Protein AF-X1TLS2-F1 (afdb_monomer)

Secondary structure (DSSP, 8-state):
-PEEEEETTEEEEEEEEEEE---STT--S-EEEEEEEEEEEETTEEEEEEEEESS---HHHHHHHHHHHHHHHHHHHHHHHHHHHHHHHHHHHHHHHHHHHHHHHHHTT-

Foldseek 3Di:
DWDWAAAPNAIKTFPDWDWDQDPDPPDDAIWIWTKIAGPDDDLNHGIDIFTDHDDDDDPVRVRVVCRVRSNVVVVVVNVVSVVVVVVVVVVVVVVVVVVVVVVVVVVVVD

Structure (mmCIF, N/CA/C/O backbone):
data_AF-X1TLS2-F1
#
_entry.id   AF-X1TLS2-F1
#
loop_
_atom_site.group_PDB
_atom_site.id
_atom_site.type_symbol
_atom_site.label_atom_id
_atom_site.label_alt_id
_atom_site.label_comp_id
_atom_site.label_asym_id
_atom_site.label_entity_id
_atom_site.label_seq_id
_atom_site.pdbx_PDB_ins_code
_atom_site.Cartn_x
_atom_site.Cartn_y
_atom_site.Cartn_z
_atom_site.occupancy
_atom_site.B_iso_or_equiv
_atom_site.auth_seq_id
_atom_site.auth_comp_id
_atom_site.auth_asym_id
_atom_site.auth_atom_id
_atom_site.pdbx_PDB_model_num
ATOM 1 N N . MET A 1 1 ? -12.310 -14.528 14.621 1.00 54.22 1 MET A N 1
ATOM 2 C CA . MET A 1 1 ? -13.071 -14.041 13.450 1.00 54.22 1 MET A CA 1
ATOM 3 C C . MET A 1 1 ? -12.402 -12.764 12.980 1.00 54.22 1 MET A C 1
ATOM 5 O O . MET A 1 1 ? -12.252 -11.868 13.800 1.00 54.22 1 MET A O 1
ATOM 9 N N . ALA A 1 2 ? -11.920 -12.714 11.737 1.00 75.88 2 ALA A N 1
ATOM 10 C CA . ALA A 1 2 ? -11.327 -11.496 11.182 1.00 75.88 2 ALA A CA 1
ATOM 11 C C . ALA A 1 2 ? -12.438 -10.481 10.879 1.00 75.88 2 ALA A C 1
ATOM 13 O O . ALA A 1 2 ? -13.496 -10.862 10.378 1.00 75.88 2 ALA A O 1
ATOM 14 N N . THR A 1 3 ? -12.218 -9.209 11.207 1.00 90.69 3 THR A N 1
ATOM 15 C CA . THR A 1 3 ? -13.190 -8.148 10.918 1.00 90.69 3 THR A CA 1
ATOM 16 C C . THR A 1 3 ? -13.010 -7.682 9.481 1.00 90.69 3 THR A C 1
ATOM 18 O O . THR A 1 3 ? -11.907 -7.305 9.088 1.00 90.69 3 THR A O 1
ATOM 21 N N . GLU A 1 4 ? -14.085 -7.708 8.700 1.00 93.88 4 GLU A N 1
ATOM 22 C CA . GLU A 1 4 ? -14.066 -7.330 7.286 1.00 93.88 4 GLU A CA 1
ATOM 23 C C . GLU A 1 4 ? -14.439 -5.856 7.099 1.00 93.88 4 GLU A C 1
ATOM 25 O O . GLU A 1 4 ? -15.309 -5.318 7.786 1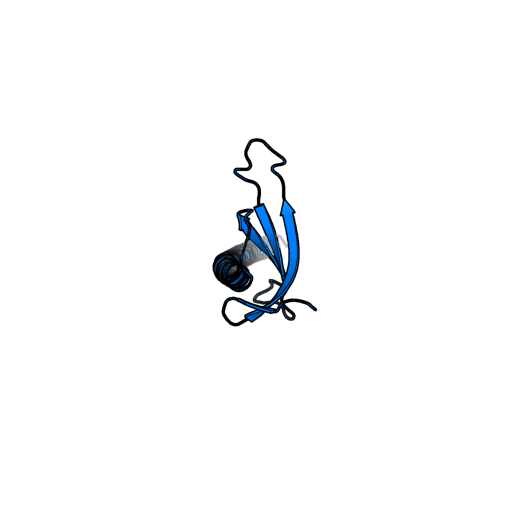.00 93.88 4 GLU A O 1
ATOM 30 N N . VAL A 1 5 ? -13.782 -5.207 6.145 1.00 93.88 5 VAL A N 1
ATOM 31 C CA . VAL A 1 5 ? -13.973 -3.803 5.775 1.00 93.88 5 VAL A CA 1
ATOM 32 C C . VAL A 1 5 ? -13.873 -3.675 4.255 1.00 93.88 5 VAL A C 1
ATOM 34 O O . VAL A 1 5 ? -13.109 -4.3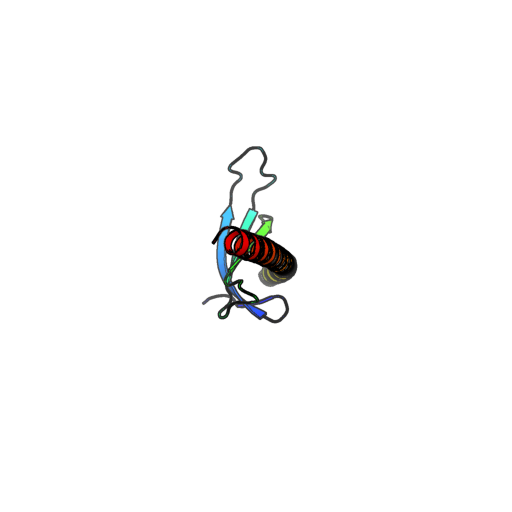86 3.609 1.00 93.88 5 VAL A O 1
ATOM 37 N N . LYS A 1 6 ? -14.666 -2.779 3.659 1.00 95.38 6 LYS A N 1
ATOM 38 C CA . LYS A 1 6 ? -14.551 -2.447 2.233 1.00 95.38 6 LYS A CA 1
ATOM 39 C C . LYS A 1 6 ? -13.649 -1.231 2.058 1.00 95.38 6 LYS A C 1
ATOM 41 O O . LYS A 1 6 ? -13.966 -0.179 2.607 1.00 95.38 6 LYS A O 1
ATOM 46 N N . ILE A 1 7 ? -12.580 -1.378 1.281 1.00 95.00 7 ILE A N 1
ATOM 47 C CA . ILE A 1 7 ? -11.626 -0.320 0.930 1.00 95.00 7 ILE A CA 1
ATOM 48 C C . ILE A 1 7 ? -11.672 -0.125 -0.584 1.00 95.00 7 ILE A C 1
ATOM 50 O O . ILE A 1 7 ? -11.372 -1.060 -1.320 1.00 95.00 7 ILE A O 1
ATOM 54 N N . LEU A 1 8 ? -12.096 1.052 -1.056 1.00 93.44 8 LEU A N 1
ATOM 55 C CA . LEU A 1 8 ? -12.282 1.350 -2.490 1.00 93.44 8 LEU A CA 1
ATOM 56 C C . LEU A 1 8 ? -13.114 0.282 -3.233 1.00 93.44 8 LEU A C 1
ATOM 58 O O . LEU A 1 8 ? -12.872 -0.032 -4.389 1.00 93.44 8 LEU A O 1
ATOM 62 N N . GLY A 1 9 ? -14.097 -0.313 -2.552 1.00 92.44 9 GLY A N 1
ATOM 63 C CA . GLY A 1 9 ? -14.930 -1.388 -3.105 1.00 92.44 9 GLY A CA 1
ATOM 64 C C . GLY A 1 9 ? -14.335 -2.798 -2.987 1.00 92.44 9 GLY A C 1
ATOM 65 O O . GLY A 1 9 ? -15.087 -3.766 -3.097 1.00 92.44 9 GLY A O 1
ATOM 66 N N . HIS A 1 10 ? -13.049 -2.932 -2.658 1.00 93.94 10 HIS A N 1
ATOM 67 C CA . HIS A 1 10 ? -12.387 -4.214 -2.428 1.00 93.94 10 HIS A CA 1
ATOM 68 C C . HIS A 1 10 ? -12.605 -4.707 -0.999 1.00 93.94 10 HIS A C 1
ATOM 70 O O . HIS A 1 10 ? -12.589 -3.939 -0.033 1.00 93.94 10 HIS A O 1
ATOM 76 N N . LYS A 1 11 ? -12.817 -6.015 -0.858 1.00 95.19 11 LYS A N 1
ATOM 77 C CA . LYS A 1 11 ? -13.001 -6.662 0.438 1.00 95.19 11 LYS A CA 1
ATOM 78 C C . LYS A 1 11 ? -11.641 -6.872 1.106 1.00 95.19 11 LYS A C 1
ATOM 80 O O . LYS A 1 11 ? -10.838 -7.656 0.615 1.00 95.19 11 LYS A O 1
ATOM 85 N N . ALA A 1 12 ? -11.417 -6.205 2.233 1.00 96.31 12 ALA A N 1
ATOM 86 C CA . ALA A 1 12 ? -10.222 -6.349 3.053 1.00 96.31 12 ALA A CA 1
ATOM 87 C C . ALA A 1 12 ? -10.566 -6.920 4.432 1.00 96.31 12 ALA A C 1
ATOM 89 O O . ALA A 1 12 ? -11.666 -6.727 4.961 1.00 96.31 12 ALA A O 1
ATOM 90 N N . LYS A 1 13 ? -9.600 -7.599 5.040 1.00 97.06 13 LYS A N 1
ATOM 91 C CA . LYS A 1 13 ? -9.656 -8.100 6.411 1.00 97.06 13 LYS A CA 1
ATOM 92 C C . LYS A 1 13 ? -8.687 -7.306 7.269 1.00 97.06 13 LYS A C 1
ATOM 94 O O . LYS A 1 13 ? -7.544 -7.087 6.879 1.00 97.06 13 LYS A O 1
ATOM 99 N N . ILE A 1 14 ? -9.141 -6.911 8.454 1.00 96.69 14 ILE A N 1
ATOM 100 C CA . ILE A 1 14 ? -8.248 -6.447 9.512 1.00 96.69 14 ILE A CA 1
ATOM 101 C C . ILE A 1 14 ? -7.553 -7.683 10.074 1.00 96.69 14 ILE A C 1
ATOM 103 O O . ILE A 1 14 ? -8.171 -8.483 10.779 1.00 96.69 14 ILE A O 1
ATOM 107 N N . GLU A 1 15 ? -6.283 -7.845 9.727 1.00 95.00 15 GLU A N 1
ATOM 108 C CA . GLU A 1 15 ? -5.477 -8.998 10.122 1.00 95.00 15 GLU A CA 1
ATOM 109 C C . GLU A 1 15 ? -4.894 -8.805 11.521 1.00 95.00 15 GLU A C 1
ATOM 111 O O . GLU A 1 15 ? -4.931 -9.704 12.363 1.00 95.00 15 GLU A O 1
ATOM 116 N N . ARG A 1 16 ? -4.387 -7.600 11.795 1.00 94.31 16 ARG A N 1
ATOM 117 C CA . ARG A 1 16 ? -3.741 -7.273 13.063 1.00 94.31 16 ARG A CA 1
ATOM 118 C C . ARG A 1 16 ? -3.918 -5.804 13.406 1.00 94.31 16 ARG A C 1
ATOM 120 O O . ARG A 1 16 ? -3.834 -4.938 12.543 1.00 94.31 16 ARG A O 1
ATOM 127 N N . VAL A 1 17 ? -4.088 -5.530 14.696 1.00 94.38 17 VAL A N 1
ATOM 128 C CA . VAL A 1 17 ? -3.982 -4.187 15.272 1.00 94.38 17 VAL A CA 1
ATOM 129 C C . VAL A 1 17 ? -2.901 -4.224 16.342 1.00 94.38 17 VAL A C 1
ATOM 131 O O . VAL A 1 17 ? -2.915 -5.103 17.203 1.00 94.38 17 VAL A O 1
ATOM 134 N N . SER A 1 18 ? -1.951 -3.298 16.293 1.00 93.31 18 SER A N 1
ATOM 135 C CA . SER A 1 18 ? -0.895 -3.183 17.301 1.00 93.31 18 SER A CA 1
ATOM 136 C C . SER A 1 18 ? -0.585 -1.731 17.615 1.00 93.31 18 SER A C 1
ATOM 138 O O . SER A 1 18 ? -0.524 -0.906 16.710 1.00 93.31 18 SER A O 1
ATOM 140 N N . GLY A 1 19 ? -0.342 -1.429 18.888 1.00 91.12 19 GLY A N 1
ATOM 141 C CA . GLY A 1 19 ? 0.240 -0.150 19.278 1.00 91.12 19 GLY A CA 1
ATOM 142 C C . GLY A 1 19 ? 1.720 -0.099 18.911 1.00 91.12 19 GLY A C 1
ATOM 143 O O . GLY A 1 19 ? 2.446 -1.073 19.105 1.00 91.12 19 GLY A O 1
ATOM 144 N N . GLN A 1 20 ? 2.157 1.041 18.397 1.00 85.38 20 GLN A N 1
ATOM 145 C CA . GLN A 1 20 ? 3.551 1.373 18.172 1.00 85.38 20 GLN A CA 1
ATOM 146 C C . GLN A 1 20 ? 3.884 2.591 19.030 1.00 85.38 20 GLN A C 1
ATOM 148 O O . GLN A 1 20 ? 3.350 3.686 18.830 1.00 85.38 20 GLN A O 1
ATOM 153 N N . THR A 1 21 ? 4.745 2.374 20.021 1.00 79.38 21 THR A N 1
ATOM 154 C CA . THR A 1 21 ? 5.292 3.446 20.848 1.00 79.38 21 THR A CA 1
ATOM 155 C C . THR A 1 21 ? 6.369 4.198 20.079 1.00 79.38 21 THR A C 1
ATOM 157 O O . THR A 1 21 ? 6.990 3.681 19.146 1.00 79.38 21 THR A O 1
ATOM 160 N N . LYS A 1 22 ? 6.589 5.449 20.475 1.00 70.81 22 LYS A N 1
ATOM 161 C CA . LYS A 1 22 ? 7.619 6.307 19.898 1.00 70.81 22 LYS A CA 1
ATOM 162 C C . LYS A 1 22 ? 9.002 5.704 20.177 1.00 70.81 22 LYS A C 1
ATOM 164 O O . LYS A 1 22 ? 9.457 5.719 21.315 1.00 70.81 22 LYS A O 1
ATOM 169 N N . GLN A 1 23 ? 9.650 5.153 19.149 1.00 64.19 23 GLN A N 1
ATOM 170 C CA . GLN A 1 23 ? 10.991 4.569 19.281 1.00 64.19 23 GLN A CA 1
ATOM 171 C C . GLN A 1 23 ? 12.106 5.610 19.114 1.00 64.19 23 GLN A C 1
ATOM 173 O O . GLN A 1 23 ? 13.188 5.423 19.660 1.00 64.19 23 GLN A O 1
ATOM 178 N N . GLU A 1 24 ? 11.848 6.723 18.414 1.00 62.53 24 GLU A N 1
ATOM 179 C CA . GLU A 1 24 ? 12.884 7.706 18.072 1.00 62.53 24 GLU A CA 1
ATOM 180 C C . GLU A 1 24 ? 12.389 9.166 18.181 1.00 62.53 24 GLU A C 1
ATOM 182 O O . GLU A 1 24 ? 11.195 9.438 17.998 1.00 62.53 24 GLU A O 1
ATOM 187 N N . PRO A 1 25 ? 13.283 10.142 18.450 1.00 64.81 25 PRO A N 1
ATOM 188 C CA . PRO A 1 25 ? 12.918 11.545 18.690 1.00 64.81 25 PRO A CA 1
ATOM 189 C C . PRO A 1 25 ? 12.150 12.226 17.545 1.00 64.81 25 PRO A C 1
ATOM 191 O O . PRO A 1 25 ? 11.328 13.107 17.804 1.00 64.81 25 PRO A O 1
ATOM 194 N N . TRP A 1 26 ? 12.390 11.815 16.295 1.00 66.62 26 TRP A N 1
ATOM 195 C CA . TRP A 1 26 ? 11.767 12.377 15.086 1.00 66.62 26 TRP A CA 1
ATOM 196 C C . TRP A 1 26 ? 10.387 11.792 14.753 1.00 66.62 26 TRP A C 1
ATOM 198 O O . TRP A 1 26 ? 9.690 12.326 13.888 1.00 66.62 26 TRP A O 1
ATOM 208 N N . TRP A 1 27 ? 9.954 10.733 15.444 1.00 58.38 27 TRP A N 1
ATOM 209 C CA . TRP A 1 27 ? 8.601 10.191 15.306 1.00 58.38 27 TRP A CA 1
ATOM 210 C C . TRP A 1 27 ? 7.613 11.039 16.102 1.00 58.38 27 TRP A C 1
ATOM 212 O O . TRP A 1 27 ? 7.838 11.344 17.272 1.00 58.38 27 TRP A O 1
ATOM 222 N N . LYS A 1 28 ? 6.521 11.482 15.473 1.00 64.75 28 LYS A N 1
ATOM 223 C CA . LYS A 1 28 ? 5.705 12.553 16.057 1.00 64.75 28 LYS A CA 1
ATOM 224 C C . LYS A 1 28 ? 4.839 12.083 17.232 1.00 64.75 28 LYS A C 1
ATOM 226 O O . LYS A 1 28 ? 4.834 12.785 18.236 1.00 64.75 28 LYS A O 1
ATOM 231 N N . GLU A 1 29 ? 4.199 10.912 17.179 1.00 75.69 29 GLU A N 1
ATOM 232 C CA . GLU A 1 29 ? 3.210 10.479 18.190 1.00 75.69 29 GLU A CA 1
ATOM 233 C C . GLU A 1 29 ? 3.107 8.944 18.286 1.00 75.69 29 GLU A C 1
ATOM 235 O O . GLU A 1 29 ? 3.541 8.238 17.374 1.00 75.69 29 GLU A O 1
ATOM 240 N N . GLU A 1 30 ? 2.543 8.426 19.383 1.00 86.31 30 GLU A N 1
ATOM 241 C CA . GLU A 1 30 ? 2.150 7.013 19.497 1.00 86.31 30 GLU A CA 1
ATOM 242 C C . GLU A 1 30 ? 1.007 6.702 18.524 1.00 86.31 30 GLU A C 1
ATOM 244 O O . GLU A 1 30 ? 0.084 7.505 18.356 1.00 86.31 30 GLU A O 1
ATOM 249 N N . GLN A 1 31 ? 1.051 5.536 17.878 1.00 90.62 31 GLN A N 1
ATOM 250 C CA . GLN A 1 31 ? 0.091 5.186 16.828 1.00 90.62 31 GLN A CA 1
ATOM 251 C C . GLN A 1 31 ? -0.408 3.750 16.958 1.00 90.62 31 GLN A C 1
ATOM 253 O O . GLN A 1 31 ? 0.302 2.853 17.406 1.00 90.62 31 GLN A O 1
ATOM 258 N N . LEU A 1 32 ? -1.645 3.523 16.528 1.00 93.38 32 LEU A N 1
ATOM 259 C CA . LEU A 1 32 ? -2.162 2.199 16.224 1.00 93.38 32 LEU A CA 1
ATOM 260 C C . LEU A 1 32 ? -1.829 1.872 14.772 1.00 93.38 32 LEU A C 1
ATOM 262 O O . LEU A 1 32 ? -2.254 2.575 13.857 1.00 93.38 32 LEU A O 1
ATOM 266 N N . VAL A 1 33 ? -1.107 0.778 14.573 1.00 94.75 33 VAL A N 1
ATOM 267 C CA . VAL A 1 33 ? -0.856 0.180 13.266 1.00 94.75 33 VAL A CA 1
ATOM 268 C C . VAL A 1 33 ? -1.934 -0.862 13.019 1.00 94.75 33 VAL A C 1
ATOM 270 O O . VAL A 1 33 ? -2.058 -1.826 13.780 1.00 94.75 33 VAL A O 1
ATOM 273 N N . VAL A 1 34 ? -2.720 -0.663 11.968 1.00 96.56 34 VAL A N 1
ATOM 274 C CA . VAL A 1 34 ? -3.753 -1.602 11.530 1.00 96.56 34 VAL A CA 1
ATOM 275 C C . VAL A 1 34 ? -3.304 -2.213 10.212 1.00 96.56 34 VAL A C 1
ATOM 277 O O . VAL A 1 34 ? -3.159 -1.506 9.218 1.00 96.56 34 VAL A O 1
ATOM 280 N N . TRP A 1 35 ? -3.085 -3.522 10.213 1.00 97.06 35 TRP A N 1
ATOM 281 C CA . TRP A 1 35 ? -2.756 -4.291 9.020 1.00 97.06 35 TRP A CA 1
ATOM 282 C C . TRP A 1 35 ? -4.029 -4.747 8.319 1.00 97.06 35 TRP A C 1
ATOM 284 O O . TRP A 1 35 ? -4.890 -5.397 8.923 1.00 97.06 35 TRP A O 1
ATOM 294 N N . LEU A 1 36 ? -4.127 -4.383 7.045 1.00 97.19 36 LEU A N 1
ATOM 295 C CA . LEU A 1 36 ? -5.202 -4.742 6.137 1.00 97.19 36 LEU A CA 1
ATOM 296 C C . LEU A 1 36 ? -4.662 -5.714 5.093 1.00 97.19 36 LEU A C 1
ATOM 298 O O . LEU A 1 36 ? -3.634 -5.444 4.476 1.00 97.19 36 LEU A O 1
ATOM 302 N N . ALA A 1 37 ? -5.376 -6.814 4.883 1.00 97.00 37 ALA A N 1
ATOM 303 C CA . ALA A 1 37 ? -5.050 -7.821 3.882 1.00 97.00 37 ALA A CA 1
ATOM 304 C C . ALA A 1 37 ? -6.236 -8.052 2.942 1.00 97.00 37 ALA A C 1
ATOM 306 O O . ALA A 1 37 ? -7.393 -8.045 3.375 1.00 97.00 37 ALA A O 1
ATOM 307 N N . PHE A 1 38 ? -5.947 -8.265 1.663 1.00 96.12 38 PHE A N 1
ATOM 308 C CA . PHE A 1 38 ? -6.918 -8.685 0.659 1.00 96.12 38 PHE A CA 1
ATOM 309 C C . PHE A 1 38 ? -6.808 -10.193 0.423 1.00 96.12 38 PHE A C 1
ATOM 311 O O . PHE A 1 38 ? -5.721 -10.760 0.496 1.00 96.12 38 PHE A O 1
ATOM 318 N N . ASP A 1 39 ? -7.934 -10.837 0.110 1.00 91.56 39 ASP A N 1
ATOM 319 C CA . ASP A 1 39 ? -7.934 -12.254 -0.287 1.00 91.56 39 ASP A CA 1
ATOM 320 C C . ASP A 1 39 ? -7.316 -12.450 -1.687 1.00 91.56 39 ASP A C 1
ATOM 322 O O . ASP A 1 39 ? -6.726 -13.490 -1.969 1.00 91.56 39 ASP A O 1
ATOM 326 N N . GLU A 1 40 ? -7.405 -11.426 -2.540 1.00 92.31 40 GLU A N 1
ATOM 327 C CA . GLU A 1 40 ? -6.798 -11.360 -3.871 1.00 92.31 40 GLU A CA 1
ATOM 328 C C . GLU A 1 40 ? -6.050 -10.032 -4.030 1.00 92.31 40 GLU A C 1
ATOM 330 O O . GLU A 1 40 ? -6.481 -9.005 -3.505 1.00 92.31 40 GLU A O 1
ATOM 335 N N . ALA A 1 41 ? -4.929 -10.038 -4.754 1.00 91.06 41 ALA A N 1
ATOM 336 C CA . ALA A 1 41 ? -4.115 -8.838 -4.919 1.00 91.06 41 ALA A CA 1
ATOM 337 C C . ALA A 1 41 ? -4.870 -7.737 -5.682 1.00 91.06 41 ALA A C 1
ATOM 339 O O . ALA A 1 41 ? -5.367 -7.963 -6.785 1.00 91.06 41 ALA A O 1
ATOM 340 N N . VAL A 1 42 ? -4.868 -6.522 -5.136 1.00 91.75 42 VAL A N 1
ATOM 341 C CA . VAL A 1 42 ? -5.394 -5.321 -5.798 1.00 91.75 42 VAL A CA 1
ATOM 342 C C . VAL A 1 42 ? -4.223 -4.603 -6.459 1.00 91.75 42 VAL A C 1
ATOM 344 O O . VAL A 1 42 ? -3.393 -4.013 -5.771 1.00 91.75 42 VAL A O 1
ATOM 347 N N . ASP A 1 43 ? -4.093 -4.729 -7.782 1.00 87.56 43 ASP A N 1
ATOM 348 C CA . ASP A 1 43 ? -2.993 -4.146 -8.575 1.00 87.56 43 ASP A CA 1
ATOM 349 C C . ASP A 1 43 ? -1.583 -4.442 -8.028 1.00 87.56 43 ASP A C 1
ATOM 351 O O . ASP A 1 43 ? -0.665 -3.616 -8.082 1.00 87.56 43 ASP A O 1
ATOM 355 N N . GLY A 1 44 ? -1.399 -5.664 -7.519 1.00 90.19 44 GLY A N 1
ATOM 356 C CA . GLY A 1 44 ? -0.141 -6.137 -6.934 1.00 90.19 44 GLY A CA 1
ATOM 357 C C . GLY A 1 44 ? -0.008 -5.898 -5.427 1.00 90.19 44 GLY A C 1
ATOM 358 O O . GLY A 1 44 ? 1.003 -6.282 -4.844 1.00 90.19 44 GLY A O 1
ATOM 359 N N . VAL A 1 45 ? -1.017 -5.314 -4.777 1.00 94.12 45 VAL A N 1
ATOM 360 C CA . VAL A 1 45 ? -1.052 -5.105 -3.324 1.00 94.12 45 VAL A CA 1
ATOM 361 C C . VAL A 1 45 ? -1.840 -6.230 -2.655 1.00 94.12 45 VAL A C 1
ATOM 363 O O . VAL A 1 45 ? -3.047 -6.348 -2.852 1.00 94.12 45 VAL A O 1
ATOM 366 N N . LEU A 1 46 ? -1.167 -7.049 -1.844 1.00 96.00 46 LEU A N 1
ATOM 367 C CA . LEU A 1 46 ? -1.803 -8.104 -1.035 1.00 96.00 46 LEU A CA 1
ATOM 368 C C . LEU A 1 46 ? -2.173 -7.628 0.371 1.00 96.00 46 LEU A C 1
ATOM 370 O O . LEU A 1 46 ? -3.186 -8.039 0.930 1.00 96.00 46 LEU A O 1
ATOM 374 N N . SER A 1 47 ? -1.359 -6.747 0.945 1.00 96.12 47 SER A N 1
ATOM 375 C CA . SER A 1 47 ? -1.569 -6.214 2.286 1.00 96.12 47 SER A CA 1
ATOM 376 C C . SER A 1 47 ? -0.844 -4.891 2.461 1.00 96.12 47 SER A C 1
ATOM 378 O O . SER A 1 47 ? 0.196 -4.667 1.841 1.00 96.12 47 SER A O 1
ATOM 380 N N . PHE A 1 48 ? -1.347 -4.045 3.349 1.00 97.12 48 PHE A N 1
ATOM 381 C CA . PHE A 1 48 ? -0.703 -2.793 3.722 1.00 97.12 48 PHE A CA 1
ATOM 382 C C . PHE A 1 48 ? -1.113 -2.375 5.135 1.00 97.12 48 PHE A C 1
ATOM 384 O O . PHE A 1 48 ? -2.095 -2.868 5.695 1.00 97.12 48 PHE A O 1
ATOM 391 N N . ALA A 1 49 ? -0.339 -1.468 5.723 1.00 96.19 49 ALA A N 1
ATOM 392 C CA . ALA A 1 49 ? -0.619 -0.915 7.036 1.00 96.19 49 ALA A CA 1
ATOM 393 C C . ALA A 1 49 ? -1.220 0.486 6.917 1.00 96.19 49 ALA A C 1
ATOM 395 O O . ALA A 1 49 ? -0.825 1.273 6.060 1.00 96.19 49 ALA A O 1
ATOM 396 N N . ILE A 1 50 ? -2.126 0.812 7.832 1.00 96.25 50 ILE A N 1
ATOM 397 C CA . ILE A 1 50 ? -2.564 2.183 8.084 1.00 96.25 50 ILE A CA 1
ATOM 398 C C . ILE A 1 50 ? -2.261 2.571 9.525 1.00 96.25 50 ILE A C 1
ATOM 400 O O . ILE A 1 50 ? -2.191 1.724 10.419 1.00 96.25 50 ILE A O 1
ATOM 404 N N . TYR A 1 51 ? -2.145 3.875 9.745 1.00 93.88 51 TYR A N 1
ATOM 405 C CA . TYR A 1 51 ? -1.796 4.444 11.037 1.00 93.88 51 TYR A CA 1
ATOM 406 C C . TYR A 1 51 ? -2.953 5.287 11.569 1.00 93.88 51 TYR A C 1
ATOM 408 O O . TYR A 1 51 ? -3.445 6.201 10.898 1.00 93.88 51 TYR A O 1
ATOM 416 N N . LEU A 1 52 ? -3.392 4.976 12.785 1.00 94.06 52 LEU A N 1
ATOM 417 C CA . LEU A 1 52 ? -4.436 5.699 13.504 1.00 94.06 52 LEU A CA 1
ATOM 418 C C . LEU A 1 52 ? -3.878 6.289 14.808 1.00 94.06 52 LEU A C 1
ATOM 420 O O . LEU A 1 52 ? -2.990 5.689 15.412 1.00 94.06 52 LEU A O 1
ATOM 424 N N . PRO A 1 53 ? -4.387 7.440 15.276 1.00 92.31 53 PRO A N 1
ATOM 425 C CA . PRO A 1 53 ? -4.049 7.958 16.600 1.00 92.31 53 PRO A CA 1
ATOM 426 C C . PRO A 1 53 ? -4.392 6.965 17.717 1.00 92.31 53 PRO A C 1
ATOM 428 O O . PRO A 1 53 ? -5.397 6.256 17.644 1.00 92.31 53 PRO A O 1
ATOM 431 N N . VAL A 1 54 ? -3.599 6.944 18.789 1.00 91.94 54 VAL A N 1
ATOM 432 C CA . VAL A 1 54 ? -3.940 6.164 19.987 1.00 91.94 54 VAL A CA 1
ATOM 433 C C . VAL A 1 54 ? -5.025 6.895 20.774 1.00 91.94 54 VAL A C 1
ATOM 435 O O . VAL A 1 54 ? -4.789 7.942 21.371 1.00 91.94 54 VAL A O 1
ATOM 438 N N . LYS A 1 55 ? -6.234 6.331 20.789 1.00 92.56 55 LYS A N 1
ATOM 439 C CA . LYS A 1 55 ? -7.334 6.762 21.659 1.00 92.56 55 LYS A CA 1
ATOM 440 C C . LYS A 1 55 ? -8.324 5.623 21.892 1.00 92.56 55 LYS A C 1
ATOM 442 O O . LYS A 1 55 ? -8.240 4.572 21.259 1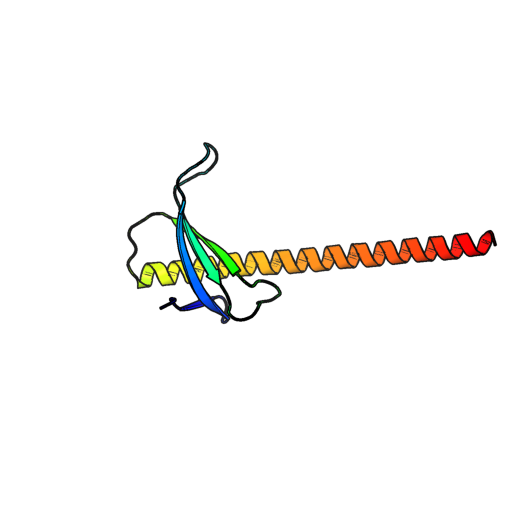.00 92.56 55 LYS A O 1
ATOM 447 N N . LYS A 1 56 ? -9.283 5.841 22.793 1.00 93.56 56 LYS A N 1
ATOM 448 C CA . LYS A 1 56 ? -10.449 4.961 22.918 1.00 93.56 56 LYS A CA 1
ATOM 449 C C . LYS A 1 56 ? -11.386 5.224 21.743 1.00 93.56 56 LYS A C 1
ATOM 451 O O . LYS A 1 56 ? -11.806 6.361 21.551 1.00 93.56 56 LYS A O 1
ATOM 456 N N . TYR A 1 57 ? -11.666 4.180 20.974 1.00 94.50 57 TYR A N 1
ATOM 457 C CA . TYR A 1 57 ? -12.602 4.214 19.860 1.00 94.50 57 TYR A CA 1
ATOM 458 C C . TYR A 1 57 ? -13.855 3.430 20.218 1.00 94.50 57 TYR A C 1
ATOM 460 O O . TYR A 1 57 ? -13.758 2.320 20.745 1.00 94.50 57 TYR A O 1
ATOM 468 N N . GLU A 1 58 ? -15.006 3.960 19.827 1.00 97.19 58 GLU A N 1
ATOM 469 C CA . GLU A 1 58 ? -16.184 3.121 19.630 1.00 97.19 58 GLU A CA 1
ATOM 470 C C . GLU A 1 58 ? -16.004 2.264 18.371 1.00 97.19 58 GLU A C 1
ATOM 472 O O . GLU A 1 58 ? -15.283 2.638 17.441 1.00 97.19 58 GLU A O 1
ATOM 477 N N . ARG A 1 59 ? -16.662 1.101 18.319 1.00 95.12 59 ARG A N 1
ATOM 478 C CA . ARG A 1 59 ? -16.473 0.134 17.222 1.00 95.12 59 ARG A CA 1
ATOM 479 C C . ARG A 1 59 ? -16.714 0.756 15.844 1.00 95.12 59 ARG A C 1
ATOM 481 O O . ARG A 1 59 ? -15.891 0.584 14.947 1.00 95.12 59 ARG A O 1
ATOM 488 N N . ASP A 1 60 ? -17.812 1.485 15.683 1.00 96.81 60 ASP A N 1
ATOM 489 C CA . ASP A 1 60 ? -18.180 2.079 14.394 1.00 96.81 60 ASP A CA 1
ATOM 490 C C . ASP A 1 60 ? -17.236 3.221 14.010 1.00 96.81 60 ASP A C 1
ATOM 492 O O . ASP A 1 60 ? -16.858 3.357 12.846 1.00 96.81 60 ASP A O 1
ATOM 496 N N . GLU A 1 61 ? -16.771 3.990 14.998 1.00 97.50 61 GLU A N 1
ATOM 497 C CA . GLU A 1 61 ? -15.765 5.028 14.793 1.00 97.50 61 GLU A CA 1
ATOM 498 C C . GLU A 1 61 ? -14.432 4.425 14.328 1.00 97.50 61 GLU A C 1
ATOM 500 O O . GLU A 1 61 ? -13.794 4.946 13.407 1.00 97.50 61 GLU A O 1
ATOM 505 N N . PHE A 1 62 ? -14.006 3.319 14.943 1.00 96.44 62 PHE A N 1
ATOM 506 C CA . PHE A 1 62 ? -12.797 2.609 14.545 1.00 96.44 62 PHE A CA 1
ATOM 507 C C . PHE A 1 62 ? -12.900 2.130 13.095 1.00 96.44 62 PHE A C 1
ATOM 509 O O . PHE A 1 62 ? -12.031 2.445 12.284 1.00 96.44 62 PHE A O 1
ATOM 516 N N . LEU A 1 63 ? -13.985 1.436 12.740 1.00 96.62 63 LEU A N 1
ATOM 517 C CA . LEU A 1 63 ? -14.184 0.909 11.386 1.00 96.62 63 LEU A CA 1
ATOM 518 C C . LEU A 1 63 ? -14.301 2.016 10.337 1.00 96.62 63 LEU A C 1
ATOM 520 O O . LEU A 1 63 ? -13.739 1.886 9.248 1.00 96.62 63 LEU A O 1
ATOM 524 N N . TYR A 1 64 ? -14.961 3.126 10.670 1.00 96.69 64 TYR A N 1
ATOM 525 C CA . TYR A 1 64 ? -15.013 4.307 9.813 1.00 96.69 64 TYR A CA 1
ATOM 526 C C . TYR A 1 64 ? -13.612 4.870 9.538 1.00 96.69 64 TYR A C 1
ATOM 528 O O . TYR A 1 64 ? -13.258 5.131 8.386 1.00 96.69 64 TYR A O 1
ATOM 536 N N . ASN A 1 65 ? -12.786 5.019 10.578 1.00 97.31 65 ASN A N 1
ATOM 537 C CA . ASN A 1 65 ? -11.427 5.535 10.423 1.00 97.31 65 ASN A CA 1
ATOM 538 C C . ASN A 1 65 ? -10.512 4.563 9.674 1.00 97.31 65 ASN A C 1
ATOM 540 O O . ASN A 1 65 ? -9.734 5.013 8.833 1.00 97.31 65 ASN A O 1
ATOM 544 N N . VAL A 1 66 ? -10.631 3.256 9.936 1.00 97.00 66 VAL A N 1
ATOM 545 C CA . VAL A 1 66 ? -9.915 2.214 9.188 1.00 97.00 66 VAL A CA 1
ATOM 546 C C . VAL A 1 66 ? -10.260 2.295 7.710 1.00 97.00 66 VAL A C 1
ATOM 548 O O . VAL A 1 66 ? -9.360 2.312 6.876 1.00 97.00 66 VAL A O 1
ATOM 551 N N . ARG A 1 67 ? -11.549 2.412 7.379 1.00 97.62 67 ARG A N 1
ATOM 552 C CA . ARG A 1 67 ? -11.989 2.544 5.994 1.00 97.62 67 ARG A CA 1
ATOM 553 C C . ARG A 1 67 ? -11.410 3.788 5.333 1.00 97.62 67 ARG A C 1
ATOM 555 O O . ARG A 1 67 ? -10.742 3.670 4.315 1.00 97.62 67 ARG A O 1
ATOM 562 N N . ARG A 1 68 ? -11.628 4.962 5.928 1.00 97.75 68 ARG A N 1
ATOM 563 C CA . ARG A 1 68 ? -11.190 6.240 5.353 1.00 97.75 68 ARG A CA 1
ATOM 564 C C . ARG A 1 68 ? -9.678 6.271 5.116 1.00 97.75 68 ARG A C 1
ATOM 566 O O . ARG A 1 68 ? -9.232 6.627 4.034 1.00 97.75 68 ARG A O 1
ATOM 573 N N . ARG A 1 69 ? -8.884 5.868 6.114 1.00 97.19 69 ARG A N 1
ATOM 574 C CA . ARG A 1 69 ? -7.419 5.813 5.984 1.00 97.19 69 ARG A CA 1
ATOM 575 C C . ARG A 1 69 ? -6.961 4.725 5.024 1.00 97.19 69 ARG A C 1
ATOM 577 O O . ARG A 1 69 ? -6.000 4.939 4.300 1.00 97.19 69 ARG A O 1
ATOM 584 N N . GLY A 1 70 ? -7.637 3.579 5.017 1.00 97.00 70 GLY A N 1
ATOM 585 C CA . GLY A 1 70 ? -7.359 2.505 4.072 1.00 97.00 70 GLY A CA 1
ATOM 586 C C . GLY A 1 70 ? -7.582 2.942 2.630 1.00 97.00 70 GLY A C 1
ATOM 587 O O . GLY A 1 70 ? -6.767 2.619 1.778 1.00 97.00 70 GLY A O 1
ATOM 588 N N . GLU A 1 71 ? -8.637 3.715 2.365 1.00 97.88 71 GLU A N 1
ATOM 589 C CA . GLU A 1 71 ? -8.917 4.280 1.040 1.00 97.88 71 GLU A CA 1
ATOM 590 C C . GLU A 1 71 ? -7.834 5.288 0.623 1.00 97.88 71 GLU A C 1
ATOM 592 O O . GLU A 1 71 ? -7.289 5.169 -0.473 1.00 97.88 71 GLU A O 1
ATOM 597 N N . GLU A 1 72 ? -7.464 6.220 1.512 1.00 97.69 72 GLU A N 1
ATOM 598 C CA . GLU A 1 72 ? -6.380 7.190 1.275 1.00 97.69 72 GLU A CA 1
ATOM 599 C C . GLU A 1 72 ? -5.042 6.499 0.960 1.00 97.69 72 GLU A C 1
ATOM 601 O O . GLU A 1 72 ? -4.351 6.867 0.008 1.00 97.69 72 GLU A O 1
ATOM 606 N N . GLU A 1 73 ? -4.663 5.504 1.763 1.00 97.31 73 GLU A N 1
ATOM 607 C CA . GLU A 1 73 ? -3.360 4.853 1.652 1.00 97.31 73 GLU A CA 1
ATOM 608 C C . GLU A 1 73 ? -3.301 3.884 0.469 1.00 97.31 73 GLU A C 1
ATOM 610 O O . GLU A 1 73 ? -2.321 3.895 -0.276 1.00 97.31 73 GLU A O 1
ATOM 615 N N . LEU A 1 74 ? -4.368 3.116 0.214 1.00 96.62 74 LEU A N 1
ATOM 616 C CA . LEU A 1 74 ? -4.441 2.270 -0.976 1.00 96.62 74 LEU A CA 1
ATOM 617 C C . LEU A 1 74 ? -4.321 3.119 -2.242 1.00 96.62 74 LEU A C 1
ATOM 619 O O . LEU A 1 74 ? -3.515 2.796 -3.107 1.00 96.62 74 LEU A O 1
ATOM 623 N N . GLN A 1 75 ? -5.039 4.243 -2.331 1.00 96.94 75 GLN A N 1
ATOM 624 C CA . GLN A 1 75 ? -4.933 5.135 -3.485 1.00 96.94 75 GLN A CA 1
ATOM 625 C C . GLN A 1 75 ? -3.492 5.629 -3.702 1.00 96.94 75 GLN A C 1
ATOM 627 O O . GLN A 1 75 ? -3.014 5.653 -4.836 1.00 96.94 75 GLN A O 1
ATOM 632 N N . ARG A 1 76 ? -2.770 5.985 -2.632 1.00 96.31 76 ARG A N 1
ATOM 633 C CA . ARG A 1 76 ? -1.355 6.388 -2.721 1.00 96.31 76 ARG A CA 1
ATOM 634 C C . ARG A 1 76 ? -0.461 5.265 -3.230 1.00 96.31 76 ARG A C 1
ATOM 636 O O . ARG A 1 76 ? 0.383 5.515 -4.090 1.00 96.31 76 ARG A O 1
ATOM 643 N N . ILE A 1 77 ? -0.645 4.048 -2.718 1.00 95.62 77 ILE A N 1
ATOM 644 C CA . ILE A 1 77 ? 0.119 2.873 -3.151 1.00 95.62 77 ILE A CA 1
ATOM 645 C C . ILE A 1 77 ? -0.131 2.605 -4.638 1.00 95.62 77 ILE A C 1
ATOM 647 O O . ILE A 1 77 ? 0.822 2.414 -5.387 1.00 95.62 77 ILE A O 1
ATOM 651 N N . LEU A 1 78 ? -1.389 2.655 -5.084 1.00 94.94 78 LEU A N 1
ATOM 652 C CA . LEU A 1 78 ? -1.751 2.429 -6.484 1.00 94.94 78 LEU A CA 1
ATOM 653 C C . LEU A 1 78 ? -1.094 3.452 -7.419 1.00 94.94 78 LEU A C 1
ATOM 655 O O . LEU A 1 78 ? -0.460 3.063 -8.398 1.00 94.94 78 LEU A O 1
ATOM 659 N N . VAL A 1 79 ? -1.149 4.742 -7.073 1.00 95.81 79 VAL A N 1
ATOM 660 C CA . VAL A 1 79 ? -0.480 5.803 -7.847 1.00 95.81 79 VAL A CA 1
ATOM 661 C C . VAL A 1 79 ? 1.034 5.576 -7.909 1.00 95.81 79 VAL A C 1
ATOM 663 O O . VAL A 1 79 ? 1.631 5.697 -8.978 1.00 95.81 79 VAL A O 1
ATOM 666 N N . LYS A 1 80 ? 1.670 5.210 -6.788 1.00 94.44 80 LYS A N 1
ATOM 667 C CA . LYS A 1 80 ? 3.109 4.906 -6.754 1.00 94.44 80 LYS A CA 1
ATOM 668 C C . LYS A 1 80 ? 3.453 3.713 -7.648 1.00 94.44 80 LYS A C 1
ATOM 670 O O . LYS A 1 80 ? 4.394 3.798 -8.431 1.00 94.44 80 LYS A O 1
ATOM 675 N N . ASN A 1 81 ? 2.669 2.640 -7.576 1.00 93.06 81 ASN A N 1
ATOM 676 C CA . ASN A 1 81 ? 2.871 1.441 -8.386 1.00 93.06 81 ASN A CA 1
ATOM 677 C C . ASN A 1 81 ? 2.729 1.736 -9.886 1.00 93.06 81 ASN A C 1
ATOM 679 O O . ASN A 1 81 ? 3.488 1.198 -10.690 1.00 93.06 81 ASN A O 1
ATOM 683 N N . GLU A 1 82 ? 1.772 2.578 -10.288 1.00 93.94 82 GLU A N 1
ATOM 684 C CA . GLU A 1 82 ? 1.639 3.001 -11.687 1.00 93.94 82 GLU A CA 1
ATOM 685 C C . GLU A 1 82 ? 2.852 3.799 -12.172 1.00 93.94 82 GLU A C 1
ATOM 687 O O . GLU A 1 82 ? 3.344 3.547 -13.273 1.00 93.94 82 GLU A O 1
ATOM 692 N N . LEU A 1 83 ? 3.350 4.733 -11.356 1.00 94.38 83 LEU A N 1
ATOM 693 C CA . LEU A 1 83 ? 4.548 5.509 -11.678 1.00 94.38 83 LEU A CA 1
ATOM 694 C C . LEU A 1 83 ? 5.774 4.601 -11.826 1.00 94.38 83 LEU A C 1
ATOM 696 O O . LEU A 1 83 ? 6.466 4.676 -12.837 1.00 94.38 83 LEU A O 1
ATOM 700 N N . GLU A 1 84 ? 5.993 3.680 -10.886 1.00 92.88 84 GLU A N 1
ATOM 701 C CA . GLU A 1 84 ? 7.105 2.723 -10.953 1.00 92.88 84 GLU A CA 1
ATOM 702 C C . GLU A 1 84 ? 7.016 1.821 -12.193 1.00 92.88 84 GLU A C 1
ATOM 704 O O . GLU A 1 84 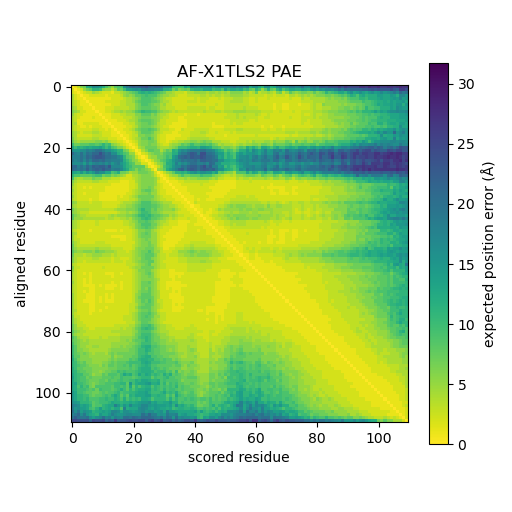? 8.022 1.590 -12.866 1.00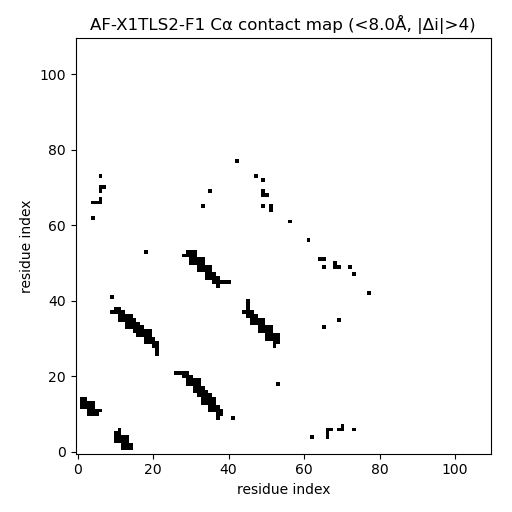 92.88 84 GLU A O 1
ATOM 709 N N . LYS A 1 85 ? 5.815 1.347 -12.556 1.00 92.62 85 LYS A N 1
ATOM 710 C CA . LYS A 1 85 ? 5.606 0.565 -13.788 1.00 92.62 85 LYS A CA 1
ATOM 711 C C . LYS A 1 85 ? 6.002 1.358 -15.037 1.00 92.62 85 LYS A C 1
ATOM 713 O O . LYS A 1 85 ? 6.643 0.791 -15.921 1.00 92.62 85 LYS A O 1
ATOM 718 N N . ARG A 1 86 ? 5.658 2.650 -15.105 1.00 93.88 86 ARG A N 1
ATOM 719 C CA . ARG A 1 86 ? 6.051 3.531 -16.220 1.00 93.88 86 ARG A CA 1
ATOM 720 C C . ARG A 1 86 ? 7.562 3.734 -16.269 1.00 93.88 86 ARG A C 1
ATOM 722 O O . ARG A 1 86 ? 8.156 3.512 -17.316 1.00 93.88 86 ARG A O 1
ATOM 729 N N . GLU A 1 87 ? 8.198 4.042 -15.141 1.00 95.06 87 GLU A N 1
ATOM 730 C CA . GLU A 1 87 ? 9.655 4.226 -15.083 1.00 95.06 87 GLU A CA 1
ATOM 731 C C . GLU A 1 87 ? 10.426 2.959 -15.483 1.00 95.06 87 GLU A C 1
ATOM 733 O O . GLU A 1 87 ? 11.453 3.027 -16.162 1.00 95.06 87 GLU A O 1
ATOM 738 N N . ILE A 1 88 ? 9.947 1.781 -15.068 1.00 94.50 88 ILE A N 1
ATOM 739 C CA . ILE A 1 88 ? 10.538 0.498 -15.464 1.00 94.50 88 ILE A CA 1
ATOM 740 C C . ILE A 1 88 ? 10.394 0.288 -16.973 1.00 94.50 88 ILE A C 1
ATOM 742 O O . ILE A 1 88 ? 11.339 -0.176 -17.613 1.00 94.50 88 ILE A O 1
ATOM 746 N N . GLN A 1 89 ? 9.235 0.619 -17.541 1.00 95.31 89 GLN A N 1
ATOM 747 C CA . G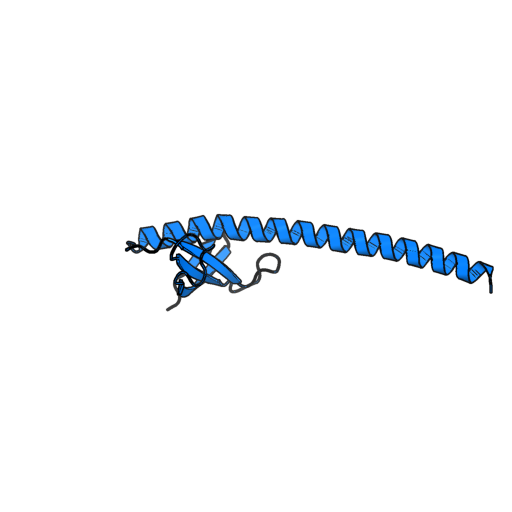LN A 1 89 ? 8.990 0.483 -18.973 1.00 95.31 89 GLN A CA 1
ATOM 748 C C . GLN A 1 89 ? 9.889 1.420 -19.791 1.00 95.31 89 GLN A C 1
ATOM 750 O O . GLN A 1 89 ? 10.569 0.957 -20.704 1.00 95.31 89 GLN A O 1
ATOM 755 N N . GLU A 1 90 ? 9.995 2.691 -19.405 1.00 95.56 90 GLU A N 1
ATOM 756 C CA . GLU A 1 90 ? 10.880 3.664 -20.059 1.00 95.56 90 GLU A CA 1
ATOM 757 C C . GLU A 1 90 ? 12.351 3.228 -20.006 1.00 95.56 90 GLU A C 1
ATOM 759 O O . GLU A 1 90 ? 13.078 3.313 -20.999 1.00 95.56 90 GLU A O 1
ATOM 764 N N . LYS A 1 91 ? 12.805 2.700 -18.861 1.00 95.00 91 LYS A N 1
ATOM 765 C CA . LYS A 1 91 ? 14.162 2.148 -18.728 1.00 95.00 91 LYS A CA 1
ATOM 766 C C . LYS A 1 91 ? 14.391 0.961 -19.660 1.00 95.00 91 LYS A C 1
ATOM 768 O O . LYS A 1 91 ? 15.459 0.878 -20.263 1.00 95.00 91 LYS A O 1
ATOM 773 N N . LYS A 1 92 ? 13.412 0.061 -19.794 1.00 96.31 92 LYS A N 1
ATOM 774 C CA . LYS A 1 92 ? 13.500 -1.092 -20.703 1.00 96.31 92 LYS A CA 1
ATOM 775 C C . LYS A 1 92 ? 13.571 -0.663 -22.163 1.00 96.31 92 LYS A C 1
ATOM 777 O O . LYS A 1 92 ? 14.411 -1.177 -22.892 1.00 96.31 92 LYS A O 1
ATOM 782 N N . GLU A 1 93 ? 12.739 0.286 -22.578 1.00 95.94 93 GLU A N 1
ATOM 783 C CA . GLU A 1 93 ? 12.744 0.813 -23.948 1.00 95.94 93 GLU A CA 1
ATOM 784 C C . GLU A 1 93 ? 14.068 1.503 -24.278 1.00 95.94 93 GLU A C 1
ATOM 786 O O . GLU A 1 93 ? 14.660 1.260 -25.330 1.00 95.94 93 GLU A O 1
ATOM 791 N N . ARG A 1 94 ? 14.588 2.303 -23.341 1.00 94.62 94 ARG A N 1
ATOM 792 C CA . ARG A 1 94 ? 15.890 2.953 -23.501 1.00 94.62 94 ARG A CA 1
ATOM 793 C C . ARG A 1 94 ? 17.029 1.940 -23.594 1.00 94.62 94 ARG A C 1
ATOM 795 O O . ARG A 1 94 ? 17.914 2.119 -24.425 1.00 94.62 94 ARG A O 1
ATOM 802 N N . GLN A 1 95 ? 17.008 0.891 -22.771 1.00 95.06 95 GLN A N 1
ATOM 803 C CA . GLN A 1 95 ? 18.013 -0.170 -22.836 1.00 95.06 95 GLN A CA 1
ATOM 804 C C . GLN A 1 95 ? 17.944 -0.915 -24.172 1.00 95.06 95 GLN A C 1
ATOM 806 O O . GLN A 1 95 ? 18.972 -1.078 -24.817 1.00 95.06 95 GLN A O 1
ATOM 811 N N . ALA A 1 96 ? 16.744 -1.265 -24.642 1.00 96.81 96 ALA A N 1
ATOM 812 C CA . ALA A 1 96 ? 16.565 -1.928 -25.932 1.00 96.81 96 ALA A CA 1
ATOM 813 C C . ALA A 1 96 ? 17.100 -1.088 -27.108 1.00 96.81 96 ALA A C 1
ATOM 815 O O . ALA A 1 96 ? 17.706 -1.634 -28.026 1.00 96.81 96 ALA A O 1
ATOM 816 N N . ALA A 1 97 ? 16.927 0.238 -27.070 1.00 95.81 97 ALA A N 1
ATOM 817 C CA . ALA A 1 97 ? 17.482 1.135 -28.084 1.00 95.81 97 ALA A CA 1
ATOM 818 C C . ALA A 1 97 ? 19.022 1.168 -28.066 1.00 95.81 97 ALA A C 1
ATOM 820 O O . ALA A 1 97 ? 19.653 1.185 -29.123 1.00 95.81 97 ALA A O 1
ATOM 821 N N . VAL A 1 98 ? 19.630 1.156 -26.875 1.00 96.44 98 VAL A N 1
ATOM 822 C CA . VAL A 1 98 ? 21.092 1.073 -26.725 1.00 96.44 98 VAL A CA 1
ATOM 823 C C . VAL A 1 98 ? 21.611 -0.272 -27.229 1.00 96.44 98 VAL A C 1
ATOM 825 O O . VAL A 1 98 ? 22.587 -0.297 -27.974 1.00 96.44 98 VAL A O 1
ATOM 828 N N . ASP A 1 99 ? 20.947 -1.371 -26.873 1.00 96.94 99 ASP A N 1
ATOM 829 C CA . ASP A 1 99 ? 21.334 -2.720 -27.292 1.00 96.94 99 ASP A CA 1
ATOM 830 C C . ASP A 1 99 ? 21.240 -2.880 -28.817 1.00 96.94 99 ASP A C 1
ATOM 832 O O . ASP A 1 99 ? 22.130 -3.465 -29.432 1.00 96.94 99 ASP A O 1
ATOM 836 N N . ALA A 1 100 ? 20.210 -2.303 -29.447 1.00 96.31 100 ALA A N 1
ATOM 837 C CA . ALA A 1 100 ? 20.074 -2.281 -30.902 1.00 96.31 100 ALA A CA 1
ATOM 838 C C . ALA A 1 100 ? 21.223 -1.512 -31.574 1.00 96.31 100 ALA A C 1
ATOM 840 O O . ALA A 1 100 ? 21.859 -2.036 -32.487 1.00 96.31 100 ALA A O 1
ATOM 841 N N . ALA A 1 101 ? 21.549 -0.312 -31.084 1.00 95.50 101 ALA A N 1
ATOM 842 C CA . ALA A 1 101 ? 22.667 0.472 -31.611 1.00 95.50 101 ALA A CA 1
ATOM 843 C C . ALA A 1 101 ? 24.020 -0.239 -31.418 1.00 95.50 101 ALA A C 1
ATOM 845 O O . ALA A 1 101 ? 24.883 -0.190 -32.295 1.00 95.50 101 ALA A O 1
ATOM 846 N N . ALA A 1 102 ? 24.209 -0.926 -30.287 1.00 95.81 102 ALA A N 1
ATOM 847 C CA . ALA A 1 102 ? 25.398 -1.734 -30.040 1.00 95.81 102 ALA A CA 1
ATOM 848 C C . ALA A 1 102 ? 25.494 -2.921 -31.014 1.00 95.81 102 ALA A C 1
ATOM 850 O O . ALA A 1 102 ? 26.574 -3.187 -31.538 1.00 95.81 102 ALA A O 1
ATOM 851 N N . ALA A 1 103 ? 24.377 -3.598 -31.298 1.00 95.88 103 ALA A N 1
ATOM 852 C CA . ALA A 1 103 ? 24.327 -4.687 -32.272 1.00 95.88 103 ALA A CA 1
ATOM 853 C C . ALA A 1 103 ? 24.629 -4.203 -33.701 1.00 95.88 103 ALA A C 1
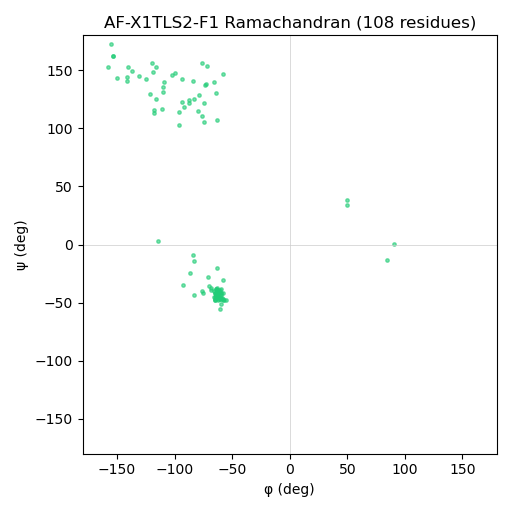ATOM 855 O O . ALA A 1 103 ? 25.391 -4.851 -34.418 1.00 95.88 103 ALA A O 1
ATOM 856 N N . GLU A 1 104 ? 24.092 -3.046 -34.102 1.00 9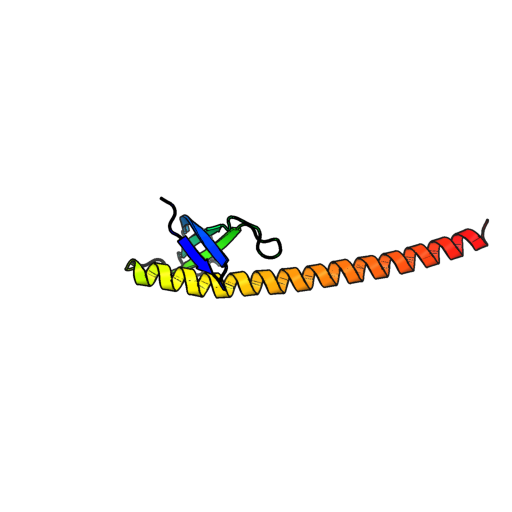4.69 104 GLU A N 1
ATOM 857 C CA . GLU A 1 104 ? 24.419 -2.415 -35.387 1.00 94.69 104 GLU A CA 1
ATOM 858 C C . GLU A 1 104 ? 25.913 -2.079 -35.482 1.00 94.69 104 GLU A C 1
ATOM 860 O O . GLU A 1 104 ? 26.552 -2.393 -36.484 1.00 94.69 104 GLU A O 1
ATOM 865 N N . ALA A 1 105 ? 26.495 -1.500 -34.427 1.00 94.88 105 ALA A N 1
ATOM 866 C CA . ALA A 1 105 ? 27.921 -1.189 -34.383 1.00 94.88 105 ALA A CA 1
ATOM 867 C C . ALA A 1 105 ? 28.805 -2.447 -34.437 1.00 94.88 105 ALA A C 1
ATOM 869 O O . ALA A 1 105 ? 29.831 -2.434 -35.116 1.00 94.88 105 ALA A O 1
ATOM 870 N N . GLN A 1 106 ? 28.405 -3.536 -33.772 1.00 91.56 106 GLN A N 1
ATOM 871 C CA . GLN A 1 106 ? 29.109 -4.820 -33.824 1.00 91.56 106 GLN A CA 1
ATOM 872 C C . GLN A 1 106 ? 29.134 -5.389 -35.251 1.00 91.56 106 GLN A C 1
ATOM 874 O O . GLN A 1 106 ? 30.182 -5.833 -35.708 1.00 91.56 106 GLN A O 1
ATOM 879 N N . CYS A 1 107 ? 28.024 -5.290 -35.992 1.00 89.81 107 CYS A N 1
ATOM 880 C CA . CYS A 1 107 ? 27.958 -5.731 -37.391 1.00 89.81 107 CYS A CA 1
ATOM 881 C C . CYS A 1 107 ? 28.895 -4.950 -38.330 1.00 89.81 107 CYS A C 1
ATOM 883 O O . CYS A 1 107 ? 29.171 -5.417 -39.428 1.00 89.81 107 CYS A O 1
ATOM 885 N N . LEU A 1 108 ? 29.354 -3.750 -37.952 1.00 91.69 108 LEU A N 1
ATOM 886 C CA . LEU A 1 108 ? 30.268 -2.948 -38.778 1.00 91.69 108 LEU A CA 1
ATOM 887 C C . LEU A 1 108 ? 31.739 -3.349 -38.622 1.00 91.69 108 LEU A C 1
ATOM 889 O O . LEU A 1 108 ? 32.571 -2.902 -39.413 1.00 91.69 108 LEU A O 1
ATOM 893 N N . ILE A 1 109 ? 32.070 -4.126 -37.591 1.00 92.94 109 ILE A N 1
ATOM 894 C CA . ILE A 1 109 ? 33.444 -4.548 -37.285 1.00 92.94 109 ILE A CA 1
ATOM 895 C C . ILE A 1 109 ? 33.659 -6.063 -37.436 1.00 92.94 109 ILE A C 1
ATOM 897 O O . ILE A 1 109 ? 34.764 -6.539 -37.169 1.00 92.94 109 ILE A O 1
ATOM 901 N N . GLU A 1 110 ? 32.627 -6.791 -37.868 1.00 69.31 110 GLU A N 1
ATOM 902 C CA . GLU A 1 110 ? 32.645 -8.207 -38.271 1.00 69.31 110 GLU A CA 1
ATOM 903 C C . GLU A 1 110 ? 32.597 -8.340 -39.800 1.00 69.31 110 GLU A C 1
ATOM 905 O O . GLU A 1 110 ? 33.316 -9.222 -40.327 1.00 69.31 110 GLU A O 1
#

Mean predicted aligned error: 6.32 Å

Sequence (110 aa):
MATEVKILGHKAKIERVSGQTKQEPWWKEEQLVVWLAFDEAVDGVLSFAIYLPVKKYERDEFLYNVRRRGEEELQRILVKNELEKREIQEKKERQAAVDAAAAEAQCLIE

Solvent-accessible surface area (backbone atoms only — not comparable to full-atom values): 6370 Å² total; per-residue (Å²): 133,75,52,73,47,62,38,88,84,42,68,29,30,49,76,46,77,44,81,44,73,67,88,49,92,87,53,89,66,52,30,30,40,37,33,38,34,37,92,60,61,58,96,82,44,45,61,53,76,37,82,40,78,73,70,94,67,57,71,67,60,45,53,51,49,51,33,56,47,41,35,57,50,51,53,50,52,52,54,51,51,53,52,52,54,49,55,52,48,54,52,51,55,53,48,52,54,49,52,50,54,51,52,56,56,50,66,75,79,109

Radius of gyration: 21.92 Å; Cα contacts (8 Å, |Δi|>4): 120; chains: 1; bounding box: 52×2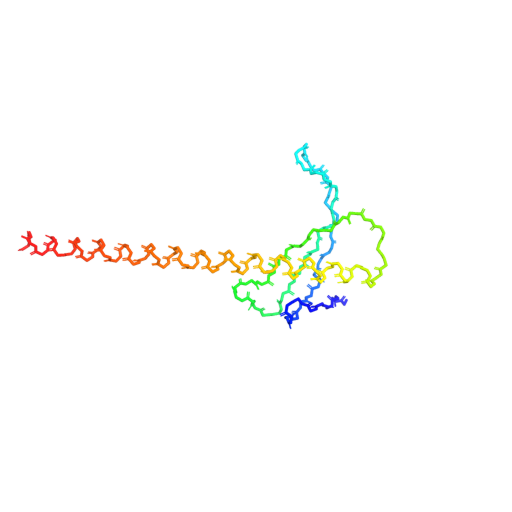7×62 Å

pLDDT: mean 91.66, std 9.17, range [54.22, 97.88]

Nearest PDB structures (foldseek):
  4z9c-assembly1_F  TM=4.716E-01  e=5.970E+00  Escherichia coli
  9har-assembly1_EV  TM=2.489E-01  e=6.319E+00  ssRNA phage ESE017

Organism: NCBI:txid412755